Protein AF-A0A239GVL2-F1 (afdb_monomer_lite)

Sequence (98 aa):
MNGRVQRWPLHPRPLPGEALSSWLDRVSGEHSLPLRDLLEHNLGSASIVDEGWTAADLDWDPPDRVLAEVSERTGVELGDLRGMTFAGWVPWLMDGLD

Foldseek 3Di:
DDDQLAADPDADDDDVLAALLRRLCRRCVVVVHGSLCCQQPRLVPNRDVDPPDDSLCSQADDDLSSLVSVCSRHVDDSLVSLSNHPNSVDPPPPPDDD

Organism: NCBI:txid134959

Structure (mmCIF, N/CA/C/O backbone):
data_AF-A0A239GVL2-F1
#
_entry.id   AF-A0A239GVL2-F1
#
loop_
_atom_site.group_PDB
_atom_site.id
_atom_site.type_symbol
_atom_site.label_atom_id
_atom_site.label_alt_id
_atom_site.label_comp_id
_atom_site.label_asym_id
_atom_site.label_entity_id
_atom_site.label_seq_id
_atom_site.pdbx_PDB_ins_code
_atom_site.Cartn_x
_atom_site.Cartn_y
_atom_site.Cartn_z
_atom_site.occupancy
_atom_site.B_iso_or_equiv
_atom_site.auth_seq_id
_atom_site.auth_comp_id
_atom_site.auth_asym_id
_atom_site.auth_atom_id
_atom_site.pdbx_PDB_model_num
ATOM 1 N N . MET A 1 1 ? 10.829 -17.720 18.077 1.00 35.69 1 MET A N 1
ATOM 2 C CA . MET A 1 1 ? 9.996 -16.898 18.982 1.00 35.69 1 MET A CA 1
ATOM 3 C C . MET A 1 1 ? 8.925 -16.264 18.107 1.00 35.69 1 MET A C 1
ATOM 5 O O . MET A 1 1 ? 9.252 -15.353 17.366 1.00 35.69 1 MET A O 1
ATOM 9 N N . ASN A 1 2 ? 7.701 -16.801 18.086 1.00 38.69 2 ASN A N 1
ATOM 10 C CA . ASN A 1 2 ? 6.635 -16.295 17.209 1.00 38.69 2 ASN A CA 1
ATOM 11 C C . ASN A 1 2 ? 5.933 -15.120 17.899 1.00 38.69 2 ASN A C 1
ATOM 13 O O . ASN A 1 2 ? 4.916 -15.303 18.568 1.00 38.69 2 ASN A O 1
ATOM 17 N N . GLY A 1 3 ? 6.513 -13.925 17.787 1.00 46.91 3 GLY A N 1
ATOM 18 C CA . GLY A 1 3 ? 5.798 -12.693 18.104 1.00 46.91 3 GLY A CA 1
ATOM 19 C C . GLY A 1 3 ? 4.690 -12.522 17.073 1.00 46.91 3 GLY A C 1
ATOM 20 O O . GLY A 1 3 ? 4.974 -12.425 15.886 1.00 46.91 3 GLY A O 1
ATOM 21 N N . ARG A 1 4 ? 3.425 -12.566 17.499 1.00 56.12 4 ARG A N 1
ATOM 22 C CA . ARG A 1 4 ? 2.291 -12.282 16.614 1.00 56.12 4 ARG A CA 1
ATOM 23 C C . ARG A 1 4 ? 2.482 -10.876 16.047 1.00 56.12 4 ARG A C 1
ATOM 25 O O . ARG A 1 4 ? 2.470 -9.921 16.819 1.00 56.12 4 ARG A O 1
ATOM 32 N N . VAL A 1 5 ? 2.656 -10.755 14.732 1.00 61.28 5 VAL A N 1
ATOM 33 C CA . VAL A 1 5 ? 2.608 -9.456 14.058 1.00 61.28 5 VAL A CA 1
ATOM 34 C C . VAL A 1 5 ? 1.234 -8.855 14.344 1.00 61.28 5 VAL A C 1
ATOM 36 O O . VAL A 1 5 ? 0.198 -9.457 14.051 1.00 61.28 5 VAL A O 1
ATOM 39 N N . GLN A 1 6 ? 1.221 -7.711 15.024 1.00 70.94 6 GLN A N 1
ATOM 40 C CA . GLN A 1 6 ? -0.011 -7.010 15.350 1.00 70.94 6 GLN A CA 1
ATOM 41 C C . GLN A 1 6 ? -0.610 -6.488 14.043 1.00 70.94 6 GLN A C 1
ATOM 43 O O . GLN A 1 6 ? -0.036 -5.603 13.409 1.00 70.94 6 GLN A O 1
ATOM 48 N N . ARG A 1 7 ? -1.762 -7.039 13.644 1.00 81.25 7 ARG A N 1
ATOM 49 C CA . ARG A 1 7 ? -2.517 -6.527 12.496 1.00 81.25 7 ARG A CA 1
ATOM 50 C C . ARG A 1 7 ? -2.923 -5.080 12.736 1.00 81.25 7 ARG A C 1
ATOM 52 O O . ARG A 1 7 ? -3.295 -4.726 13.863 1.00 81.25 7 ARG A O 1
ATOM 59 N N . TRP A 1 8 ? -2.888 -4.275 11.678 1.00 86.31 8 TRP A N 1
ATOM 60 C CA . TRP A 1 8 ? -3.397 -2.912 11.716 1.00 86.31 8 TRP A CA 1
ATOM 61 C C . TRP A 1 8 ? -4.923 -2.957 11.837 1.00 86.31 8 TRP A C 1
ATOM 63 O O . TRP A 1 8 ? -5.592 -3.494 10.950 1.00 86.31 8 TRP A O 1
ATOM 73 N N . PRO A 1 9 ? -5.487 -2.452 12.950 1.00 79.19 9 PRO A N 1
ATOM 74 C CA . PRO A 1 9 ? -6.897 -2.649 13.278 1.00 79.19 9 PRO A CA 1
ATOM 75 C C . PRO A 1 9 ? -7.844 -1.921 12.318 1.00 79.19 9 PRO A C 1
ATOM 77 O O . PRO A 1 9 ? -8.989 -2.340 12.172 1.00 79.19 9 PRO A O 1
ATOM 80 N N . LEU A 1 10 ? -7.365 -0.864 11.660 1.00 85.50 10 LEU A N 1
ATOM 81 C CA . LEU A 1 10 ? -8.093 -0.096 10.662 1.00 85.50 10 LEU A CA 1
ATOM 82 C C . LEU A 1 10 ? -7.171 0.134 9.468 1.00 85.50 10 LEU A C 1
ATOM 84 O O . LEU A 1 10 ? -6.095 0.692 9.625 1.00 85.50 10 LEU A O 1
ATOM 88 N N . HIS A 1 11 ? -7.579 -0.330 8.296 1.00 88.94 11 HIS A N 1
ATOM 89 C CA . HIS A 1 11 ? -6.906 -0.039 7.039 1.00 88.94 11 HIS A CA 1
ATOM 90 C C . HIS A 1 11 ? -7.946 -0.126 5.913 1.00 88.94 11 HIS A C 1
ATOM 92 O O . HIS A 1 11 ? -8.785 -1.036 5.917 1.00 88.94 11 HIS A O 1
ATOM 98 N N . PRO A 1 12 ? -7.951 0.810 4.953 1.00 92.94 12 PRO A N 1
ATOM 99 C CA . PRO A 1 12 ? -8.837 0.720 3.808 1.00 92.94 12 PRO A CA 1
ATOM 100 C C . PRO A 1 12 ? -8.439 -0.448 2.903 1.00 92.94 12 PRO A C 1
ATOM 102 O O . PRO A 1 12 ? -7.275 -0.843 2.840 1.00 92.94 12 PRO A O 1
ATOM 105 N N . ARG A 1 13 ? -9.394 -0.964 2.124 1.00 94.44 13 ARG A N 1
ATOM 106 C CA . ARG A 1 13 ? -9.057 -1.879 1.026 1.00 94.44 13 ARG A CA 1
ATOM 107 C C . ARG A 1 13 ? -8.358 -1.122 -0.115 1.00 94.44 13 ARG A C 1
ATOM 109 O O . ARG A 1 13 ? -8.742 0.030 -0.366 1.00 94.44 13 ARG A O 1
ATOM 116 N N . PRO A 1 14 ? -7.405 -1.762 -0.818 1.00 96.31 14 PRO A N 1
ATOM 117 C CA . PRO A 1 14 ? -6.889 -1.249 -2.082 1.00 96.31 14 PRO A CA 1
ATOM 118 C C . PRO A 1 14 ? -8.019 -1.009 -3.085 1.00 96.31 14 PRO A C 1
ATOM 120 O O . PRO A 1 14 ? -8.990 -1.774 -3.137 1.00 96.31 14 PRO A O 1
ATOM 123 N N . LEU A 1 15 ? -7.905 0.055 -3.875 1.00 96.00 15 LEU A N 1
ATOM 124 C CA . LEU A 1 15 ? -8.781 0.307 -5.016 1.00 96.00 15 LEU A CA 1
ATOM 125 C C . LEU A 1 15 ? -8.219 -0.369 -6.280 1.00 96.00 15 LEU A C 1
ATOM 127 O O . LEU A 1 15 ? -7.008 -0.568 -6.393 1.00 96.00 15 LEU A O 1
ATOM 131 N N . PRO A 1 16 ? -9.070 -0.708 -7.267 1.00 93.00 16 PRO A N 1
ATOM 132 C CA . PRO A 1 16 ? -8.597 -1.260 -8.533 1.00 93.00 16 PRO A CA 1
ATOM 133 C C . PRO A 1 16 ? -7.621 -0.310 -9.244 1.00 93.00 16 PRO A C 1
ATOM 135 O O . PRO A 1 16 ? -7.970 0.837 -9.516 1.00 93.00 16 PRO A O 1
ATOM 138 N N . GLY A 1 17 ? -6.420 -0.802 -9.565 1.00 90.94 17 GLY A N 1
ATOM 139 C CA . GLY A 1 17 ? -5.378 -0.030 -10.257 1.00 90.94 17 GLY A CA 1
ATOM 140 C C . GLY A 1 17 ? -4.710 1.058 -9.409 1.00 90.94 17 GLY A C 1
ATOM 141 O O . GLY A 1 17 ? -4.035 1.923 -9.960 1.00 90.94 17 GLY A O 1
ATOM 142 N N . GLU A 1 18 ? -4.919 1.052 -8.092 1.00 96.69 18 GLU A N 1
ATOM 143 C CA . GLU A 1 18 ? -4.273 1.989 -7.175 1.00 96.69 18 GLU A CA 1
ATOM 144 C C . GLU A 1 18 ? -2.780 1.682 -7.024 1.00 96.69 18 GLU A C 1
ATOM 146 O O . GLU A 1 18 ? -2.387 0.522 -6.924 1.00 96.69 18 GLU A O 1
ATOM 151 N N . ALA A 1 19 ? -1.960 2.731 -6.982 1.00 96.88 19 ALA A N 1
ATOM 152 C CA . ALA A 1 19 ? -0.532 2.616 -6.711 1.00 96.88 19 ALA A CA 1
ATOM 153 C C . ALA A 1 19 ? -0.275 2.230 -5.243 1.00 96.88 19 ALA A C 1
ATOM 155 O O . ALA A 1 19 ? -1.029 2.628 -4.345 1.00 96.88 19 ALA A O 1
ATOM 156 N N . LEU A 1 20 ? 0.807 1.492 -4.983 1.00 96.50 20 LEU A N 1
ATOM 157 C CA . LEU A 1 20 ? 1.152 1.038 -3.635 1.00 96.50 20 LEU A CA 1
ATOM 158 C C . LEU A 1 20 ? 1.348 2.211 -2.668 1.00 96.50 20 LEU A C 1
ATOM 160 O O . LEU A 1 20 ? 0.816 2.187 -1.556 1.00 96.50 20 LEU A O 1
ATOM 164 N N . SER A 1 21 ? 2.057 3.252 -3.099 1.00 95.56 21 SER A N 1
ATOM 165 C CA . SER A 1 21 ? 2.300 4.455 -2.304 1.00 95.56 21 SER A CA 1
ATOM 166 C C . SER A 1 21 ? 1.001 5.188 -1.953 1.00 95.56 21 SER A C 1
ATOM 168 O O . SER A 1 21 ? 0.795 5.544 -0.794 1.00 95.56 21 SER A O 1
ATOM 170 N N . SER A 1 22 ? 0.085 5.331 -2.918 1.00 96.50 22 SER A N 1
ATOM 171 C CA . SER A 1 22 ? -1.232 5.961 -2.737 1.00 96.50 22 SER A CA 1
ATOM 172 C C . SER A 1 22 ? -2.083 5.221 -1.707 1.00 96.50 22 SER A C 1
ATOM 174 O O . SER A 1 22 ? -2.702 5.833 -0.835 1.00 96.50 22 SER A O 1
ATOM 176 N N . TRP A 1 23 ? -2.124 3.892 -1.785 1.00 97.44 23 TRP A N 1
ATOM 177 C CA . TRP A 1 23 ? -2.883 3.110 -0.818 1.00 97.44 23 TRP A CA 1
ATOM 178 C C . TRP A 1 23 ? -2.255 3.160 0.577 1.00 97.44 23 TRP A C 1
ATOM 180 O O . TRP A 1 23 ? -2.976 3.352 1.557 1.00 97.44 23 TRP A O 1
ATOM 190 N N . LEU A 1 24 ? -0.927 3.044 0.686 1.00 94.88 24 LEU A N 1
ATOM 191 C CA . LEU A 1 24 ? -0.237 3.134 1.975 1.00 94.88 24 LEU A CA 1
ATOM 192 C C . LEU A 1 24 ? -0.364 4.522 2.616 1.00 94.88 24 LEU A C 1
ATOM 194 O O . LEU A 1 24 ? -0.445 4.599 3.839 1.00 94.88 24 LEU A O 1
ATOM 198 N N . ASP A 1 25 ? -0.453 5.595 1.829 1.00 94.94 25 ASP A N 1
ATOM 199 C CA . ASP A 1 25 ? -0.744 6.946 2.331 1.00 94.94 25 ASP A CA 1
ATOM 200 C C . ASP A 1 25 ? -2.153 7.034 2.946 1.00 94.94 25 ASP A C 1
ATOM 202 O O . ASP A 1 25 ? -2.353 7.598 4.021 1.00 94.94 25 ASP A O 1
ATOM 206 N N . ARG A 1 26 ? -3.147 6.368 2.344 1.00 95.88 26 ARG A N 1
ATOM 207 C CA . ARG A 1 26 ? -4.484 6.258 2.953 1.00 95.88 26 ARG A CA 1
ATOM 208 C C . ARG A 1 26 ? -4.460 5.433 4.235 1.00 95.88 26 ARG A C 1
ATOM 210 O O . ARG A 1 26 ? -5.117 5.803 5.205 1.00 95.88 26 ARG A O 1
ATOM 217 N N . VAL A 1 27 ? -3.707 4.332 4.258 1.00 94.19 27 VAL A N 1
ATOM 218 C CA . VAL A 1 27 ? -3.515 3.523 5.472 1.00 94.19 27 VAL A CA 1
ATOM 219 C C . VAL A 1 27 ? -2.852 4.354 6.574 1.00 94.19 27 VAL A C 1
ATOM 221 O O . VAL A 1 27 ? -3.301 4.318 7.717 1.00 94.19 27 VAL A O 1
ATOM 224 N N . SER A 1 28 ? -1.819 5.136 6.251 1.00 92.6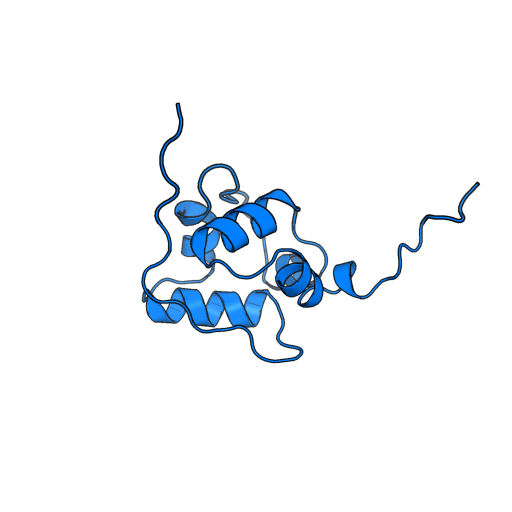9 28 SER A N 1
ATOM 225 C CA . SER A 1 28 ? -1.153 6.001 7.227 1.00 92.69 28 SER A CA 1
ATOM 226 C C . SER A 1 28 ? -2.086 7.114 7.720 1.00 92.69 28 SER A C 1
ATOM 228 O O . SER A 1 28 ? -2.099 7.418 8.916 1.00 92.69 28 SER A O 1
ATOM 230 N N . GLY A 1 29 ? -2.949 7.635 6.841 1.00 92.06 29 GLY A N 1
ATOM 231 C CA . GLY A 1 29 ? -4.022 8.574 7.167 1.00 92.06 29 GLY A CA 1
ATOM 232 C C . GLY A 1 29 ? -4.997 8.058 8.233 1.00 92.06 29 GLY A C 1
ATOM 233 O O . GLY A 1 29 ? -5.303 8.795 9.171 1.00 92.06 29 GLY A O 1
ATOM 234 N N . GLU A 1 30 ? -5.406 6.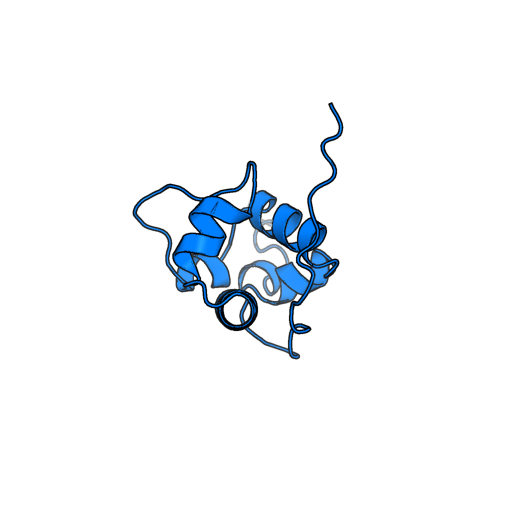784 8.176 1.00 92.25 30 GLU A N 1
ATOM 235 C CA . GLU A 1 30 ? -6.258 6.160 9.214 1.00 92.25 30 GLU A CA 1
ATOM 236 C C . GLU A 1 30 ? -5.585 6.115 10.596 1.00 92.25 30 GLU A C 1
ATOM 238 O O . GLU A 1 30 ? -6.250 6.071 11.633 1.00 92.25 30 GLU A O 1
ATOM 243 N N . HIS A 1 31 ? -4.253 6.149 10.625 1.00 86.81 31 HIS A N 1
ATOM 244 C CA . HIS A 1 31 ? -3.455 6.171 11.846 1.00 86.81 31 HIS A CA 1
ATOM 245 C C . HIS A 1 31 ? -2.954 7.573 12.221 1.00 86.81 31 HIS A C 1
ATOM 247 O O . HIS A 1 31 ? -2.274 7.712 13.236 1.00 86.81 31 HIS A O 1
ATOM 253 N N . SER A 1 32 ? -3.303 8.612 11.448 1.00 89.81 32 SER A N 1
ATOM 254 C CA . SER A 1 32 ? -2.764 9.975 11.593 1.00 89.81 32 SER A CA 1
ATOM 255 C C . SER A 1 32 ? -1.228 10.019 11.601 1.00 89.81 32 SER A C 1
ATOM 257 O O . SER A 1 32 ? -0.625 10.815 12.320 1.00 89.81 32 SER A O 1
ATOM 259 N N . LEU A 1 33 ? -0.601 9.147 10.806 1.00 89.88 33 LEU A N 1
ATOM 260 C CA . LEU A 1 33 ? 0.847 9.055 10.642 1.00 89.88 33 LEU A CA 1
ATOM 261 C C . LEU A 1 33 ? 1.237 9.443 9.211 1.00 89.88 33 LEU A C 1
ATOM 263 O O . LEU A 1 33 ? 0.504 9.124 8.270 1.00 89.88 33 LEU A O 1
ATOM 267 N N . PRO A 1 34 ? 2.393 10.093 9.009 1.00 90.38 34 PRO A N 1
ATOM 268 C CA . PRO A 1 34 ? 2.936 10.247 7.671 1.00 90.38 34 PRO A CA 1
ATOM 269 C C . PRO A 1 34 ? 3.405 8.884 7.141 1.00 90.38 34 PRO A C 1
ATOM 271 O O . PRO A 1 34 ? 3.870 8.031 7.900 1.00 90.38 34 PRO A O 1
ATOM 274 N N . LEU A 1 35 ? 3.310 8.688 5.822 1.00 89.62 35 LEU A N 1
ATOM 275 C CA . LEU A 1 35 ? 3.721 7.447 5.156 1.00 89.62 35 LEU A CA 1
ATOM 276 C C . LEU A 1 35 ? 5.156 7.039 5.527 1.00 89.62 35 LEU A C 1
ATOM 278 O O . LEU A 1 35 ? 5.416 5.867 5.783 1.00 89.62 35 LEU A O 1
ATOM 282 N N . ARG A 1 36 ? 6.070 8.011 5.624 1.00 88.56 36 ARG A N 1
ATOM 283 C CA . ARG A 1 36 ? 7.460 7.785 6.045 1.00 88.56 36 ARG A CA 1
ATOM 284 C C . ARG A 1 36 ? 7.547 7.056 7.387 1.00 88.56 36 ARG A C 1
ATOM 286 O O . ARG A 1 36 ? 8.157 5.996 7.449 1.00 88.56 36 ARG A O 1
ATOM 293 N N . ASP A 1 37 ? 6.891 7.575 8.420 1.00 89.31 37 ASP A N 1
ATOM 294 C CA . ASP A 1 37 ? 6.942 6.996 9.767 1.00 89.31 37 ASP A CA 1
ATOM 295 C C . ASP A 1 37 ? 6.343 5.582 9.788 1.00 89.31 37 ASP A C 1
ATOM 297 O O . ASP A 1 37 ? 6.822 4.700 10.503 1.00 89.31 37 ASP A O 1
ATOM 301 N N . LEU A 1 38 ? 5.313 5.332 8.971 1.00 89.12 38 LEU A N 1
ATOM 302 C CA . LEU A 1 38 ? 4.747 3.995 8.811 1.00 89.12 38 LEU A CA 1
ATOM 303 C C . LEU A 1 38 ? 5.776 3.017 8.216 1.00 89.12 38 LEU A C 1
ATOM 305 O O . LEU A 1 38 ? 5.919 1.906 8.731 1.00 89.12 38 LEU A O 1
ATOM 309 N N . LEU A 1 39 ? 6.521 3.419 7.184 1.00 88.94 39 LEU A N 1
ATOM 310 C CA . LEU A 1 39 ? 7.555 2.581 6.560 1.00 88.94 39 LEU A CA 1
ATOM 311 C C . LEU A 1 39 ? 8.786 2.391 7.457 1.00 88.94 39 LEU A C 1
ATOM 313 O O . LEU A 1 39 ? 9.364 1.305 7.487 1.00 88.94 39 LEU A O 1
ATOM 317 N N . GLU A 1 40 ? 9.180 3.428 8.192 1.00 89.19 40 GLU A N 1
ATOM 318 C CA . GLU A 1 40 ? 10.360 3.424 9.061 1.00 89.19 40 GLU A CA 1
ATOM 319 C C . GLU A 1 40 ? 10.122 2.629 10.350 1.00 89.19 40 GLU A C 1
ATOM 321 O O . GLU A 1 40 ? 11.037 1.978 10.859 1.00 89.19 40 GLU A O 1
ATOM 326 N N . HIS A 1 41 ? 8.901 2.618 10.890 1.00 87.69 41 HIS A N 1
ATOM 327 C CA . HIS A 1 41 ? 8.665 2.108 12.247 1.00 87.69 41 HIS A CA 1
ATOM 328 C C . HIS A 1 41 ? 7.650 0.968 12.341 1.00 87.69 41 HIS A C 1
ATOM 330 O O . HIS A 1 41 ? 7.698 0.193 13.299 1.00 87.69 41 HIS A O 1
ATOM 336 N N . ASN A 1 42 ? 6.760 0.812 11.358 1.00 87.12 42 ASN A N 1
ATOM 337 C CA . ASN A 1 42 ? 5.608 -0.083 11.495 1.00 87.12 42 ASN A CA 1
ATOM 338 C C . ASN A 1 42 ? 5.679 -1.336 10.615 1.00 87.12 42 ASN A C 1
ATOM 340 O O . ASN A 1 42 ? 4.702 -2.084 10.577 1.00 87.12 42 ASN A O 1
ATOM 344 N N . LEU A 1 43 ? 6.822 -1.605 9.974 1.00 87.44 43 LEU A N 1
ATOM 345 C CA . LEU A 1 43 ? 7.064 -2.794 9.144 1.00 87.44 43 LEU A CA 1
ATOM 346 C C . LEU A 1 43 ? 8.007 -3.818 9.793 1.00 87.44 43 LEU A C 1
ATOM 348 O O . LEU A 1 43 ? 8.538 -4.696 9.117 1.00 87.44 43 LEU A O 1
ATOM 352 N N . GLY A 1 44 ? 8.233 -3.722 11.107 1.00 85.88 44 GLY A N 1
ATOM 353 C CA . GLY A 1 44 ? 9.002 -4.718 11.850 1.00 85.88 44 GLY A CA 1
ATOM 354 C C . GLY A 1 44 ? 10.428 -4.861 11.321 1.00 85.88 44 GLY A C 1
ATOM 355 O O . GLY A 1 44 ? 11.206 -3.914 11.355 1.00 85.88 44 GLY A O 1
ATOM 356 N N . SER A 1 45 ? 10.782 -6.057 10.844 1.00 84.00 45 SER A N 1
ATOM 357 C CA . SER A 1 45 ? 12.127 -6.323 10.310 1.00 84.00 45 SER A CA 1
ATOM 358 C C . SER A 1 45 ? 12.364 -5.724 8.919 1.00 84.00 45 SER A C 1
ATOM 360 O O . SER A 1 45 ? 13.513 -5.545 8.517 1.00 84.00 45 SER A O 1
ATOM 362 N N . ALA A 1 46 ? 11.290 -5.391 8.196 1.00 84.81 46 ALA A N 1
ATOM 363 C CA . ALA A 1 46 ? 11.355 -4.730 6.899 1.00 84.81 46 ALA A CA 1
ATOM 364 C C . ALA A 1 46 ? 11.311 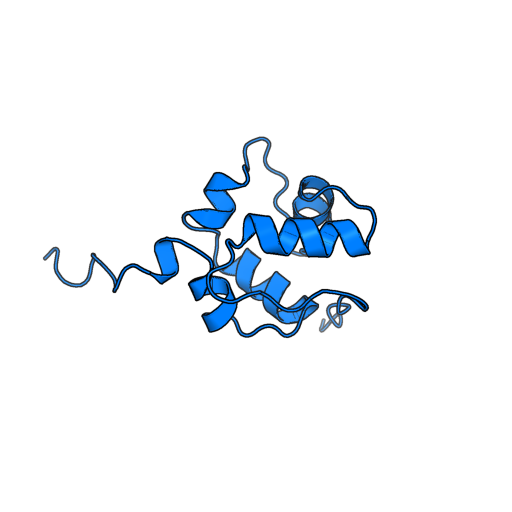-3.201 6.997 1.00 84.81 46 ALA A C 1
ATOM 366 O O . ALA A 1 46 ? 11.304 -2.553 5.952 1.00 84.81 46 ALA A O 1
ATOM 367 N N . SER A 1 47 ? 11.294 -2.641 8.213 1.00 85.31 47 SER A N 1
ATOM 368 C CA . SER A 1 47 ? 11.370 -1.201 8.445 1.00 85.31 47 SER A CA 1
ATOM 369 C C . SER A 1 47 ? 12.520 -0.575 7.660 1.00 85.31 47 SER A C 1
ATOM 371 O O . SER A 1 47 ? 13.676 -0.995 7.766 1.00 85.31 47 SER A O 1
ATOM 373 N N . ILE A 1 48 ? 12.187 0.417 6.843 1.00 79.31 48 ILE A N 1
ATOM 374 C CA . ILE A 1 48 ? 13.118 1.024 5.896 1.00 79.31 48 ILE A CA 1
ATOM 375 C C . ILE A 1 48 ? 13.669 2.283 6.541 1.00 79.31 48 ILE A C 1
ATOM 377 O O . ILE A 1 48 ? 13.033 3.322 6.499 1.00 79.31 48 ILE A O 1
ATOM 381 N N . VAL A 1 49 ? 14.837 2.168 7.163 1.00 65.19 49 VAL A N 1
ATOM 382 C CA . VAL A 1 49 ? 15.498 3.249 7.917 1.00 65.19 49 VAL A CA 1
ATOM 383 C C . VAL A 1 49 ? 16.440 4.111 7.067 1.00 65.19 49 VAL A C 1
ATOM 385 O O . VAL A 1 49 ? 17.132 4.963 7.612 1.00 65.19 49 VAL A O 1
ATOM 388 N N . ASP A 1 50 ? 16.511 3.877 5.753 1.00 65.12 50 ASP A N 1
ATOM 389 C CA . ASP A 1 50 ? 17.495 4.538 4.889 1.00 65.12 50 ASP A CA 1
ATOM 390 C C . ASP A 1 50 ? 16.991 5.889 4.352 1.00 65.12 50 ASP A C 1
ATOM 392 O O . ASP A 1 50 ? 15.855 6.023 3.877 1.00 65.12 50 ASP A O 1
ATOM 396 N N . GLU A 1 51 ? 17.863 6.895 4.396 1.00 57.19 51 GLU A N 1
ATOM 397 C CA . GLU A 1 51 ? 17.592 8.275 3.985 1.00 57.19 51 GLU A CA 1
ATOM 398 C C . GLU A 1 51 ? 17.576 8.380 2.452 1.00 57.19 51 GLU A C 1
ATOM 400 O O . GLU A 1 51 ? 18.498 8.887 1.820 1.00 57.19 51 GLU A O 1
ATOM 405 N N . GLY A 1 52 ? 16.535 7.852 1.813 1.00 71.50 52 GLY A N 1
ATOM 406 C CA . GLY A 1 52 ? 16.442 7.906 0.351 1.00 71.50 52 GLY A CA 1
ATOM 407 C C . GLY A 1 52 ? 15.188 7.310 -0.262 1.00 71.50 52 GLY A C 1
ATOM 408 O O . GLY A 1 52 ? 14.949 7.523 -1.444 1.00 71.50 52 GLY A O 1
ATOM 409 N N . TRP A 1 53 ? 14.371 6.604 0.521 1.00 80.62 53 TRP A N 1
ATOM 410 C CA . TRP A 1 53 ? 13.154 5.993 0.002 1.00 80.62 53 TRP A CA 1
ATOM 411 C C . TRP A 1 53 ? 12.073 7.019 -0.331 1.00 80.62 53 TRP A C 1
ATOM 413 O O . TRP A 1 53 ? 11.707 7.867 0.493 1.00 80.62 53 TRP A O 1
ATOM 423 N N . THR A 1 54 ? 11.548 6.915 -1.547 1.00 84.81 54 THR A N 1
ATOM 424 C CA . THR A 1 54 ? 10.485 7.760 -2.083 1.00 84.81 54 THR A CA 1
ATOM 425 C C . THR A 1 54 ? 9.233 6.942 -2.399 1.00 84.81 54 THR A C 1
ATOM 427 O O . THR A 1 54 ? 9.269 5.719 -2.521 1.00 84.81 54 THR A O 1
ATOM 430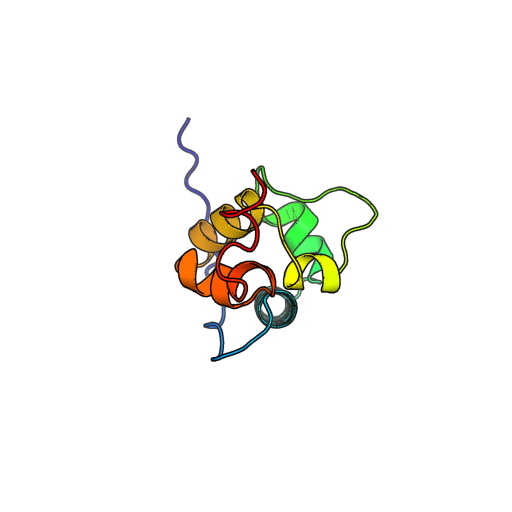 N N . ALA A 1 55 ? 8.102 7.627 -2.582 1.00 86.31 55 ALA A N 1
ATOM 431 C CA . ALA A 1 55 ? 6.879 7.003 -3.091 1.00 86.31 55 ALA A CA 1
ATOM 432 C C . ALA A 1 55 ? 7.087 6.343 -4.470 1.00 86.31 55 ALA A C 1
ATOM 434 O O . ALA A 1 55 ? 6.479 5.319 -4.758 1.00 86.31 55 ALA A O 1
ATOM 435 N N . ALA A 1 56 ? 7.987 6.884 -5.298 1.00 88.94 56 ALA A N 1
ATOM 436 C CA . ALA A 1 56 ? 8.298 6.300 -6.598 1.00 88.94 56 ALA A CA 1
ATOM 437 C C . ALA A 1 56 ? 9.019 4.950 -6.468 1.00 88.94 56 ALA A C 1
ATOM 439 O O . ALA A 1 56 ? 8.751 4.052 -7.259 1.00 88.94 56 ALA A O 1
ATOM 440 N N . ASP A 1 57 ? 9.878 4.776 -5.459 1.00 90.81 57 ASP A N 1
ATOM 441 C CA . ASP A 1 57 ? 10.553 3.495 -5.208 1.00 90.81 57 ASP A CA 1
ATOM 442 C C . ASP A 1 57 ? 9.553 2.413 -4.773 1.00 90.81 57 ASP A C 1
ATOM 444 O O . ASP A 1 57 ? 9.653 1.264 -5.204 1.00 90.81 57 ASP A O 1
ATOM 448 N N . LEU A 1 58 ? 8.547 2.803 -3.977 1.00 91.62 58 LEU A N 1
ATOM 449 C CA . LEU A 1 58 ? 7.417 1.948 -3.596 1.00 91.62 58 LEU A CA 1
ATOM 450 C C . LEU A 1 58 ? 6.604 1.481 -4.802 1.00 91.62 58 LEU A C 1
ATOM 452 O O . LEU A 1 58 ? 6.195 0.325 -4.858 1.00 91.62 58 LEU A O 1
ATOM 456 N N . ASP A 1 59 ? 6.339 2.385 -5.740 1.00 94.62 59 ASP A N 1
ATOM 457 C CA . ASP A 1 59 ? 5.515 2.077 -6.904 1.00 94.62 59 ASP A CA 1
ATOM 458 C C . ASP A 1 59 ? 6.309 1.351 -7.992 1.00 94.62 59 ASP A C 1
ATOM 460 O O . ASP A 1 59 ? 5.720 0.624 -8.785 1.00 94.62 59 ASP A O 1
ATOM 464 N N . TRP A 1 60 ? 7.632 1.520 -8.046 1.00 92.75 60 TRP A N 1
ATOM 465 C CA . TRP A 1 60 ? 8.480 0.898 -9.058 1.00 92.75 60 TRP A CA 1
ATOM 466 C C . TRP A 1 60 ? 8.752 -0.579 -8.766 1.00 92.75 60 TRP A C 1
ATOM 468 O O . TRP A 1 60 ? 8.274 -1.442 -9.502 1.00 92.75 60 TRP A O 1
ATOM 478 N N . ASP A 1 61 ? 9.514 -0.864 -7.709 1.00 91.88 61 ASP A N 1
ATOM 479 C CA . ASP A 1 61 ? 9.934 -2.221 -7.340 1.00 91.88 61 ASP A CA 1
ATOM 480 C C . ASP A 1 61 ? 10.338 -2.279 -5.853 1.00 91.88 61 ASP A C 1
ATOM 482 O O . ASP A 1 61 ? 11.523 -2.208 -5.503 1.00 91.88 61 ASP A O 1
ATOM 486 N N . PRO A 1 62 ? 9.359 -2.341 -4.936 1.00 91.19 62 PRO A N 1
ATOM 487 C CA . PRO A 1 62 ? 9.643 -2.420 -3.517 1.00 91.19 62 PRO A CA 1
ATOM 488 C C . PRO A 1 62 ? 10.178 -3.818 -3.163 1.00 91.19 62 PRO A C 1
ATOM 490 O O . PRO A 1 62 ? 9.690 -4.822 -3.681 1.00 91.19 62 PRO A O 1
ATOM 493 N N . PRO A 1 63 ? 11.114 -3.937 -2.204 1.00 90.19 63 PRO A N 1
ATOM 494 C CA . PRO A 1 63 ? 11.605 -5.223 -1.744 1.00 90.19 63 PRO A CA 1
ATOM 495 C C . PRO A 1 63 ? 10.473 -6.134 -1.272 1.00 90.19 63 PRO A C 1
ATOM 497 O O . PRO A 1 63 ? 9.633 -5.722 -0.475 1.00 90.19 63 PRO A O 1
ATOM 500 N N . ASP A 1 64 ? 10.529 -7.414 -1.640 1.00 90.62 64 ASP A N 1
ATOM 501 C CA . ASP A 1 64 ? 9.513 -8.411 -1.269 1.00 90.62 64 ASP A CA 1
ATOM 502 C C . ASP A 1 64 ? 9.207 -8.463 0.235 1.00 90.62 64 ASP A C 1
ATOM 504 O O . ASP A 1 64 ? 8.061 -8.661 0.634 1.00 90.62 64 ASP A O 1
ATOM 508 N N . ARG A 1 65 ? 10.216 -8.233 1.087 1.00 90.25 65 ARG A N 1
ATOM 509 C CA . ARG A 1 65 ? 10.040 -8.178 2.550 1.00 90.25 65 ARG A CA 1
ATOM 510 C C . ARG A 1 65 ? 9.054 -7.090 2.997 1.00 90.25 65 ARG A C 1
ATOM 512 O O . ARG A 1 65 ? 8.348 -7.284 3.979 1.00 90.25 65 ARG A O 1
ATOM 519 N N . VAL A 1 66 ? 9.000 -5.968 2.277 1.00 91.94 66 VAL A N 1
ATOM 520 C CA . VAL A 1 66 ? 8.083 -4.850 2.545 1.00 91.94 66 VAL A CA 1
ATOM 521 C C . VAL A 1 66 ? 6.662 -5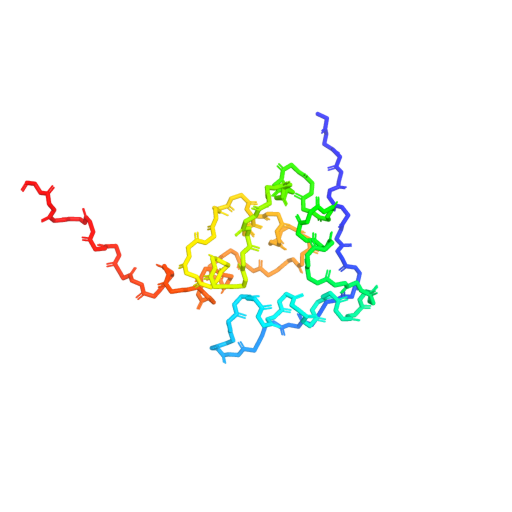.292 2.230 1.00 91.94 66 VAL A C 1
ATOM 523 O O . VAL A 1 66 ? 5.778 -5.165 3.072 1.00 91.94 66 VAL A O 1
ATOM 526 N N . LEU A 1 67 ? 6.456 -5.891 1.054 1.00 94.44 67 LEU A N 1
ATOM 527 C CA . LEU A 1 67 ? 5.150 -6.401 0.642 1.00 94.44 67 LEU A CA 1
ATOM 528 C C . LEU A 1 67 ? 4.655 -7.524 1.564 1.00 94.44 67 LEU A C 1
ATOM 530 O O . LEU A 1 67 ? 3.475 -7.560 1.902 1.00 94.44 67 LEU A O 1
ATOM 534 N N . ALA A 1 68 ? 5.550 -8.405 2.017 1.00 93.50 68 ALA A N 1
ATOM 535 C CA . ALA A 1 68 ? 5.223 -9.467 2.963 1.00 93.50 68 ALA A CA 1
ATOM 536 C C . ALA A 1 68 ? 4.756 -8.909 4.318 1.00 93.50 68 ALA A C 1
ATOM 538 O O . ALA A 1 68 ? 3.694 -9.292 4.801 1.00 93.50 68 ALA A O 1
ATOM 539 N N . GLU A 1 69 ? 5.484 -7.957 4.905 1.00 93.12 69 GLU A N 1
ATOM 540 C CA . GLU A 1 69 ? 5.097 -7.340 6.184 1.00 93.12 69 GLU A CA 1
ATOM 541 C C . GLU A 1 69 ? 3.786 -6.550 6.067 1.00 93.12 69 GLU A C 1
ATOM 543 O O . GLU A 1 69 ? 2.934 -6.614 6.957 1.00 93.12 69 GLU A O 1
ATOM 548 N N . VAL A 1 70 ? 3.572 -5.852 4.949 1.00 94.06 70 VAL A N 1
ATOM 549 C CA . VAL A 1 70 ? 2.299 -5.176 4.661 1.00 94.06 70 VAL A CA 1
ATOM 550 C C . VAL A 1 70 ? 1.160 -6.191 4.522 1.00 94.06 70 VAL A C 1
ATOM 552 O O . VAL A 1 70 ? 0.089 -5.989 5.104 1.00 94.06 70 VAL A O 1
ATOM 555 N N . SER A 1 71 ? 1.386 -7.304 3.820 1.00 94.62 71 SER A N 1
ATOM 556 C CA . SER A 1 71 ? 0.417 -8.397 3.678 1.00 94.62 71 SER A CA 1
ATOM 557 C C . SER A 1 71 ? 0.057 -9.006 5.031 1.00 94.62 71 SER A C 1
ATOM 559 O O . SER A 1 71 ? -1.120 -9.156 5.349 1.00 94.62 71 SER A O 1
ATOM 561 N N . GLU A 1 72 ? 1.035 -9.266 5.897 1.00 93.12 72 GLU A N 1
ATOM 562 C CA . GLU A 1 72 ? 0.782 -9.811 7.233 1.00 93.12 72 GLU A CA 1
ATOM 563 C C . GLU A 1 72 ? -0.038 -8.857 8.117 1.00 93.12 72 GLU A C 1
ATOM 565 O O . GLU A 1 72 ? -0.910 -9.297 8.880 1.00 93.12 72 GLU A O 1
ATOM 570 N N . ARG A 1 73 ? 0.213 -7.547 8.005 1.00 91.56 73 ARG A N 1
ATOM 571 C CA . ARG A 1 73 ? -0.423 -6.510 8.838 1.00 91.56 73 ARG A CA 1
ATOM 572 C C . ARG A 1 73 ? -1.825 -6.140 8.383 1.00 91.56 73 ARG A C 1
ATOM 574 O O . ARG A 1 73 ? -2.654 -5.806 9.230 1.00 91.56 73 ARG A O 1
ATOM 581 N N . THR A 1 74 ? -2.092 -6.216 7.085 1.00 92.62 74 THR A N 1
ATOM 582 C CA . THR A 1 74 ? -3.379 -5.826 6.484 1.00 92.62 74 THR A CA 1
ATOM 583 C C . THR A 1 74 ? -4.238 -7.029 6.099 1.00 92.62 74 THR A C 1
ATOM 585 O O . THR A 1 74 ? -5.460 -6.963 6.103 1.00 92.62 74 THR A O 1
ATOM 588 N N . GLY A 1 75 ? -3.627 -8.179 5.826 1.00 92.50 75 GLY A N 1
ATOM 589 C CA . GLY A 1 75 ? -4.309 -9.334 5.250 1.00 92.50 75 GLY A CA 1
ATOM 590 C C . GLY A 1 75 ? -4.648 -9.170 3.766 1.00 92.50 75 GLY A C 1
ATOM 591 O O . GLY A 1 75 ? -5.423 -9.972 3.253 1.00 92.50 75 GLY A O 1
ATOM 592 N N . VAL A 1 76 ? -4.112 -8.150 3.086 1.00 94.44 76 VAL A N 1
ATOM 593 C CA . VAL A 1 76 ? -4.153 -8.060 1.620 1.00 94.44 76 VAL A CA 1
ATOM 594 C C . VAL A 1 76 ? -3.185 -9.094 1.050 1.00 94.44 76 VAL A C 1
ATOM 596 O O . VAL A 1 76 ? -2.062 -9.227 1.538 1.00 94.44 76 VAL A O 1
ATOM 599 N N . GLU A 1 77 ? -3.612 -9.840 0.035 1.00 93.81 77 GLU A N 1
ATOM 600 C CA . GLU A 1 77 ? -2.791 -10.885 -0.575 1.00 93.81 77 GLU A CA 1
ATOM 601 C C . GLU A 1 77 ? -1.544 -10.296 -1.245 1.00 93.81 77 GLU A C 1
ATOM 603 O O . GLU A 1 77 ? -1.585 -9.232 -1.865 1.00 93.81 77 GLU A O 1
ATOM 608 N N . LEU A 1 78 ? -0.421 -11.017 -1.171 1.00 93.81 78 LEU A N 1
ATOM 609 C CA . LEU A 1 78 ? 0.851 -10.554 -1.737 1.00 93.81 78 LEU A CA 1
ATOM 610 C C . LEU A 1 78 ? 0.757 -10.284 -3.249 1.00 93.81 78 LEU A C 1
ATOM 612 O O . LEU A 1 78 ? 1.395 -9.364 -3.753 1.00 93.81 78 LEU A O 1
ATOM 616 N N . GLY A 1 79 ? -0.045 -11.076 -3.968 1.00 92.19 79 GLY A N 1
ATOM 617 C CA . GLY A 1 79 ? -0.290 -10.885 -5.398 1.00 92.19 79 GLY A CA 1
ATOM 618 C C . GLY A 1 79 ? -1.014 -9.574 -5.707 1.00 92.19 79 GLY A C 1
ATOM 619 O O . GLY A 1 79 ? -0.640 -8.894 -6.659 1.00 92.19 79 GLY A O 1
ATOM 620 N N . ASP A 1 80 ? -1.980 -9.189 -4.870 1.00 93.88 80 ASP A N 1
ATOM 621 C CA . ASP A 1 80 ? -2.701 -7.923 -5.019 1.00 93.88 80 ASP A CA 1
ATOM 622 C C . ASP A 1 80 ? -1.764 -6.741 -4.749 1.00 93.88 80 ASP A C 1
ATOM 624 O O . ASP A 1 80 ? -1.729 -5.801 -5.537 1.00 93.88 80 ASP A O 1
ATOM 628 N N . LEU A 1 81 ? -0.933 -6.825 -3.700 1.00 95.75 81 LEU A N 1
ATOM 629 C CA . LEU A 1 81 ? 0.074 -5.801 -3.391 1.00 95.75 81 LEU A CA 1
ATOM 630 C C . LEU A 1 81 ? 1.126 -5.665 -4.498 1.00 95.75 81 LEU A C 1
ATOM 632 O O . LEU A 1 81 ? 1.478 -4.550 -4.871 1.00 95.75 81 LEU A O 1
ATOM 636 N N . ARG A 1 82 ? 1.608 -6.783 -5.060 1.00 94.56 82 ARG A N 1
ATOM 637 C CA . ARG A 1 82 ? 2.500 -6.762 -6.232 1.00 94.56 82 ARG A CA 1
ATOM 638 C C . ARG A 1 82 ? 1.813 -6.140 -7.444 1.00 94.56 82 ARG A C 1
ATOM 640 O O . ARG A 1 82 ? 2.438 -5.381 -8.167 1.00 94.56 82 ARG A O 1
ATOM 647 N N . GLY A 1 83 ? 0.523 -6.400 -7.646 1.00 94.38 83 GLY A N 1
ATOM 648 C CA . GLY A 1 83 ? -0.264 -5.792 -8.720 1.00 94.38 83 GLY A CA 1
ATOM 649 C C . GLY A 1 83 ? -0.423 -4.269 -8.619 1.00 94.38 83 GLY A C 1
ATOM 650 O O . GLY A 1 83 ? -0.903 -3.659 -9.572 1.00 94.38 83 GLY A O 1
ATOM 651 N N . MET A 1 84 ? -0.025 -3.651 -7.504 1.00 96.31 84 MET A N 1
ATOM 652 C CA . MET A 1 84 ? -0.032 -2.197 -7.295 1.00 96.31 84 MET A CA 1
ATOM 653 C C . MET A 1 84 ? 1.321 -1.539 -7.615 1.00 96.31 84 MET A C 1
ATOM 655 O O . MET A 1 84 ? 1.460 -0.325 -7.457 1.00 96.31 84 MET A O 1
ATOM 659 N N . THR A 1 85 ? 2.314 -2.325 -8.044 1.00 95.12 85 THR A N 1
ATOM 660 C CA . THR A 1 85 ? 3.652 -1.857 -8.426 1.00 95.12 85 THR A CA 1
ATOM 661 C C . THR A 1 85 ? 3.902 -2.098 -9.915 1.00 95.12 85 THR A C 1
ATOM 663 O O . THR A 1 85 ? 3.346 -3.019 -10.519 1.00 95.12 85 THR A O 1
ATOM 666 N N . PHE A 1 86 ? 4.771 -1.292 -10.526 1.00 93.06 86 PHE A N 1
ATOM 667 C CA . PHE A 1 86 ? 5.180 -1.463 -11.918 1.00 93.06 86 PHE A CA 1
ATOM 668 C C . PHE A 1 86 ? 5.872 -2.809 -12.141 1.00 93.06 86 PHE A C 1
ATOM 670 O O . PHE A 1 86 ? 5.595 -3.467 -13.144 1.00 93.06 86 PHE A O 1
ATOM 677 N N . ALA A 1 87 ? 6.714 -3.255 -11.203 1.00 90.88 87 ALA A N 1
ATOM 678 C CA . ALA A 1 87 ? 7.352 -4.568 -11.260 1.00 90.88 87 ALA A CA 1
ATOM 679 C C . ALA A 1 87 ? 6.334 -5.718 -11.356 1.00 90.88 87 ALA A C 1
ATOM 681 O O . ALA A 1 87 ? 6.580 -6.690 -12.069 1.00 90.88 87 ALA A O 1
ATOM 682 N N . GLY A 1 88 ? 5.162 -5.600 -10.719 1.00 88.88 88 GLY A N 1
ATOM 683 C CA . GLY A 1 88 ? 4.100 -6.603 -10.821 1.00 88.88 88 GLY A CA 1
ATOM 684 C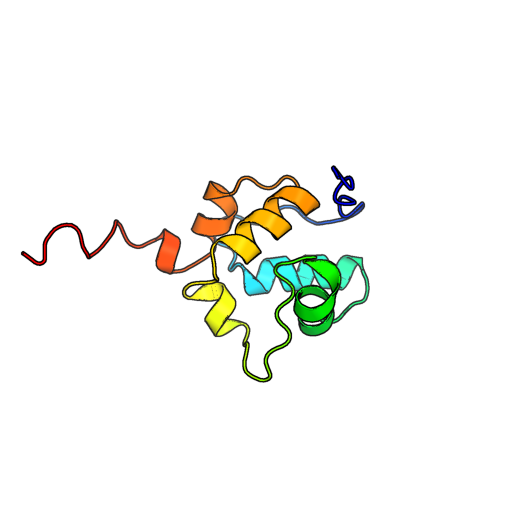 C . GLY A 1 88 ? 3.358 -6.627 -12.160 1.00 88.88 88 GLY A C 1
ATOM 685 O O . GLY A 1 88 ? 2.640 -7.589 -12.434 1.00 88.88 88 GLY A O 1
ATOM 686 N N . TRP A 1 89 ? 3.514 -5.602 -13.004 1.00 85.31 89 TRP A N 1
ATOM 687 C CA . TRP A 1 89 ? 2.894 -5.534 -14.336 1.00 85.31 89 TRP A CA 1
ATOM 688 C C . TRP A 1 89 ? 3.789 -6.073 -15.446 1.00 85.31 89 TRP A C 1
ATOM 690 O O . TRP A 1 89 ? 3.310 -6.319 -16.554 1.00 85.31 89 TRP A O 1
ATOM 700 N N . VAL A 1 90 ? 5.080 -6.259 -15.173 1.00 77.69 90 VAL A N 1
ATOM 701 C CA . VAL A 1 90 ? 6.014 -6.826 -16.140 1.00 77.69 90 VAL A CA 1
ATOM 702 C C . VAL A 1 90 ? 5.927 -8.355 -16.055 1.00 77.69 90 VAL A C 1
ATOM 704 O O . VAL A 1 90 ? 6.266 -8.927 -15.019 1.00 77.69 90 VAL A O 1
ATOM 707 N N . PRO A 1 91 ? 5.519 -9.062 -17.127 1.00 62.72 91 PRO A N 1
ATOM 708 C CA . PRO A 1 91 ? 5.765 -10.493 -17.230 1.00 62.72 91 PRO A CA 1
ATOM 709 C C . PRO A 1 91 ? 7.282 -10.644 -17.330 1.00 62.72 91 PRO A C 1
ATOM 711 O O . PRO A 1 91 ? 7.844 -10.244 -18.343 1.00 62.72 91 PRO A O 1
ATOM 714 N N . TRP A 1 92 ? 7.929 -11.087 -16.250 1.00 59.34 92 TRP A N 1
ATOM 715 C CA . TRP A 1 92 ? 9.369 -11.343 -16.092 1.00 59.34 92 TRP A CA 1
ATOM 716 C C . TRP A 1 92 ? 10.188 -11.111 -17.376 1.00 59.34 92 TRP A C 1
ATOM 718 O O . TRP A 1 92 ? 10.368 -12.015 -18.190 1.00 59.34 92 TRP A O 1
ATOM 728 N N . LEU A 1 93 ? 10.706 -9.893 -17.572 1.00 54.22 93 LEU A N 1
ATOM 729 C CA . LEU A 1 93 ? 11.477 -9.510 -18.769 1.00 54.22 93 LEU A CA 1
ATOM 730 C C . LEU A 1 93 ? 12.850 -10.226 -18.864 1.00 54.22 93 LEU A C 1
ATOM 732 O O . LEU A 1 93 ? 13.693 -9.841 -19.666 1.00 54.22 93 LEU A O 1
ATOM 736 N N . MET A 1 94 ? 13.102 -11.236 -18.027 1.00 51.69 94 MET A N 1
ATOM 737 C CA . MET A 1 94 ? 14.409 -11.870 -17.827 1.00 51.69 94 MET A CA 1
ATOM 738 C C . MET A 1 94 ? 14.418 -13.385 -18.081 1.00 51.69 94 MET A C 1
ATOM 740 O O . MET A 1 94 ? 15.462 -14.001 -17.905 1.00 51.69 94 MET A O 1
ATOM 744 N N . ASP A 1 95 ? 13.336 -13.994 -18.575 1.00 54.31 95 ASP A N 1
ATOM 745 C CA . ASP A 1 95 ? 13.360 -15.412 -18.998 1.00 54.31 95 ASP A CA 1
ATOM 746 C C . ASP A 1 95 ? 14.042 -15.635 -20.373 1.00 54.31 95 ASP A C 1
ATOM 748 O O . ASP A 1 95 ? 13.896 -16.692 -20.984 1.00 54.31 95 ASP A O 1
ATOM 752 N N . GLY A 1 96 ? 14.788 -14.654 -20.898 1.00 46.97 96 GLY A N 1
ATOM 753 C CA . GLY A 1 96 ? 15.338 -14.720 -22.258 1.00 46.97 96 GLY A CA 1
ATOM 754 C C . GLY A 1 96 ? 16.625 -13.939 -22.516 1.00 46.97 96 GLY A C 1
ATOM 755 O O . GLY A 1 96 ? 16.840 -13.527 -23.653 1.00 46.97 96 GLY A O 1
ATOM 756 N N . LEU A 1 97 ? 17.465 -13.720 -21.503 1.00 50.72 97 LEU A N 1
ATOM 757 C CA . LEU A 1 97 ? 18.864 -13.337 -21.723 1.00 50.72 97 LEU A CA 1
ATOM 758 C C . LEU A 1 97 ? 19.764 -14.510 -21.314 1.00 50.72 97 LEU A C 1
ATOM 760 O O . LEU A 1 97 ? 20.350 -14.505 -20.233 1.00 50.72 97 LEU A O 1
ATOM 764 N N . ASP A 1 98 ? 19.780 -15.531 -22.172 1.00 57.84 98 ASP A N 1
ATOM 765 C CA . ASP A 1 98 ? 20.940 -16.419 -22.349 1.00 57.84 98 ASP A CA 1
ATOM 766 C C . ASP A 1 98 ? 22.000 -15.679 -23.184 1.00 57.84 98 ASP A C 1
ATOM 768 O O . ASP A 1 98 ? 21.603 -15.040 -24.193 1.00 57.84 98 ASP A O 1
#

InterPro domains:
  IPR009492 TniQ [PF06527] (9-90)

pLDDT: mean 84.46, std 14.71, range [35.69, 97.44]

Radius of gyration: 13.93 Å; chains: 1; bounding box: 30×27×41 Å

Secondary structure (DSSP, 8-state):
--------SS-PPPPTT--HHHHHHHHHHHTT--HHHHHHHSSGGG----TT--HHHHHH---HHHHHHHHHHH---HHHHHTTSSGGGS--TTTT--